Protein AF-A0A1D2SE09-F1 (afdb_monomer_lite)

Sequence (132 aa):
LPDRETAEEVAHTLVGERLAACVNILGTCTSVYRWQGEVEEAEEVTVLVKTTRLRHAACRQRLDALHPYEVPEIVTIAPEAVWPAYAQWAAGETRDASAGIRDASTRVRDAQAGMRDAEAGAREGSGEGAEG

Structure (mmCIF, N/CA/C/O backbone):
data_AF-A0A1D2SE09-F1
#
_entry.id   AF-A0A1D2SE09-F1
#
loop_
_atom_site.group_PDB
_atom_site.id
_atom_site.t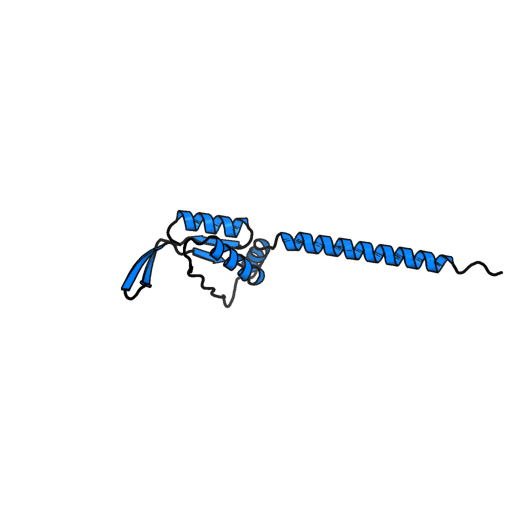ype_symbol
_atom_site.label_atom_id
_atom_site.label_alt_id
_atom_site.label_comp_id
_atom_site.label_asym_id
_atom_site.label_entity_id
_atom_site.label_seq_id
_atom_site.pdbx_PDB_ins_code
_atom_site.Cartn_x
_atom_site.Cartn_y
_atom_site.Cartn_z
_atom_site.occupancy
_atom_site.B_iso_or_equiv
_atom_site.auth_seq_id
_atom_site.auth_comp_id
_atom_site.auth_asym_id
_atom_site.auth_atom_id
_atom_site.pdbx_PDB_model_num
ATOM 1 N N . LEU A 1 1 ? -6.409 1.670 8.329 1.00 97.25 1 LEU A N 1
ATOM 2 C CA . LEU A 1 1 ? -5.270 1.371 9.241 1.00 97.25 1 LEU A CA 1
ATOM 3 C C . LEU A 1 1 ? -5.563 2.045 10.566 1.00 97.25 1 LEU A C 1
ATOM 5 O O . LEU A 1 1 ? -6.052 3.169 10.520 1.00 97.25 1 LEU A O 1
ATOM 9 N N . PRO A 1 2 ? -5.279 1.402 11.711 1.00 97.19 2 PRO A N 1
ATOM 10 C CA . PRO A 1 2 ? -5.787 1.862 13.006 1.00 97.19 2 PRO A CA 1
ATOM 11 C C . PRO A 1 2 ? -5.197 3.198 13.462 1.00 97.19 2 PRO A C 1
ATOM 13 O O . PRO A 1 2 ? -5.845 3.934 14.192 1.00 97.19 2 PRO A O 1
ATOM 16 N N . ASP A 1 3 ? -3.980 3.527 13.032 1.00 97.69 3 ASP A N 1
ATOM 17 C CA . ASP A 1 3 ? -3.288 4.738 13.452 1.00 97.69 3 ASP A CA 1
ATOM 18 C C . ASP A 1 3 ? -2.209 5.154 12.440 1.00 97.69 3 ASP A C 1
ATOM 20 O O . ASP A 1 3 ? -1.937 4.487 11.432 1.00 97.69 3 ASP A O 1
ATOM 24 N N . ARG A 1 4 ? -1.619 6.325 12.699 1.00 97.69 4 ARG A N 1
ATOM 25 C CA . ARG A 1 4 ? -0.582 6.926 11.857 1.00 97.69 4 ARG A CA 1
ATOM 26 C C . ARG A 1 4 ? 0.727 6.144 11.886 1.00 97.69 4 ARG A C 1
ATOM 28 O O . ARG A 1 4 ? 1.358 6.039 10.840 1.00 97.69 4 ARG A O 1
ATOM 35 N N . GLU A 1 5 ? 1.111 5.603 13.036 1.00 98.06 5 GLU A N 1
ATOM 36 C CA . GLU A 1 5 ? 2.354 4.842 13.194 1.00 98.06 5 GLU A CA 1
ATOM 37 C C . GLU A 1 5 ? 2.326 3.592 12.308 1.00 98.06 5 GLU A C 1
ATOM 39 O O . GLU A 1 5 ? 3.178 3.425 11.435 1.00 98.06 5 GLU A O 1
ATOM 44 N N . THR A 1 6 ? 1.253 2.805 12.400 1.00 98.00 6 THR A N 1
ATOM 45 C CA . THR A 1 6 ? 1.029 1.632 11.548 1.00 98.00 6 THR A CA 1
ATOM 46 C C . THR A 1 6 ? 1.001 2.016 10.061 1.00 98.00 6 THR A C 1
ATOM 48 O O . THR A 1 6 ? 1.549 1.310 9.211 1.00 98.00 6 THR A O 1
ATOM 51 N N . ALA A 1 7 ? 0.384 3.151 9.706 1.00 98.38 7 ALA A N 1
ATOM 52 C CA . ALA A 1 7 ? 0.374 3.653 8.329 1.00 98.38 7 ALA A CA 1
ATOM 53 C C . ALA A 1 7 ? 1.765 4.004 7.793 1.00 98.38 7 ALA A C 1
ATOM 55 O O . ALA A 1 7 ? 2.062 3.720 6.628 1.00 98.38 7 ALA A O 1
ATOM 56 N N . GLU A 1 8 ? 2.615 4.591 8.629 1.00 98.56 8 GLU A N 1
ATOM 57 C CA . GLU A 1 8 ? 3.999 4.917 8.295 1.00 98.56 8 GLU A CA 1
ATOM 58 C C . GLU A 1 8 ? 4.836 3.646 8.125 1.00 98.56 8 GLU A C 1
ATOM 60 O O . GLU A 1 8 ? 5.504 3.493 7.099 1.00 98.56 8 GLU A O 1
ATOM 65 N N . GLU A 1 9 ? 4.730 2.686 9.043 1.00 98.50 9 GLU A N 1
ATOM 66 C CA . GLU A 1 9 ? 5.428 1.398 8.953 1.00 98.50 9 GLU A CA 1
ATOM 67 C C . GLU A 1 9 ? 5.068 0.623 7.680 1.00 98.50 9 GLU A C 1
ATOM 69 O O . GLU A 1 9 ? 5.951 0.163 6.943 1.00 98.50 9 GLU A O 1
ATOM 74 N N . VAL A 1 10 ? 3.771 0.522 7.371 1.00 98.56 10 VAL A N 1
ATOM 75 C CA . VAL A 1 10 ? 3.279 -0.112 6.142 1.00 98.56 10 VAL A CA 1
ATOM 76 C C . VAL A 1 10 ? 3.818 0.617 4.912 1.00 98.56 10 VAL A C 1
ATOM 78 O O . VAL A 1 10 ? 4.329 -0.022 3.988 1.00 98.56 10 VAL A O 1
ATOM 81 N N . ALA A 1 11 ? 3.749 1.951 4.886 1.00 98.69 11 ALA A N 1
ATOM 82 C CA . ALA A 1 11 ? 4.233 2.746 3.762 1.00 98.69 11 ALA A CA 1
ATOM 83 C C . ALA A 1 11 ? 5.736 2.542 3.518 1.00 98.69 11 ALA A C 1
ATOM 85 O O . ALA A 1 11 ? 6.148 2.272 2.384 1.00 98.69 11 ALA A O 1
ATOM 86 N N . HIS A 1 12 ? 6.543 2.623 4.577 1.00 98.75 12 HIS A N 1
ATOM 87 C CA . HIS A 1 12 ? 7.986 2.419 4.511 1.00 98.75 12 HIS A CA 1
ATOM 88 C C . HIS A 1 12 ? 8.340 1.001 4.068 1.00 98.75 12 HIS A C 1
ATOM 90 O O . HIS A 1 12 ? 9.211 0.835 3.213 1.00 98.75 12 HIS A O 1
ATOM 96 N N . THR A 1 13 ? 7.630 -0.007 4.574 1.00 98.62 13 THR A N 1
ATOM 97 C CA . THR A 1 13 ? 7.867 -1.407 4.212 1.00 98.62 13 THR A CA 1
ATOM 98 C C . THR A 1 13 ? 7.543 -1.667 2.744 1.00 98.62 13 THR A C 1
ATOM 100 O O . THR A 1 13 ? 8.379 -2.191 2.010 1.00 98.62 13 THR A O 1
ATOM 103 N N . LEU A 1 14 ? 6.367 -1.248 2.265 1.00 98.62 14 LEU A N 1
ATOM 104 C CA . LEU A 1 14 ? 5.958 -1.493 0.878 1.00 98.62 14 LEU A CA 1
ATOM 105 C C . LEU A 1 14 ? 6.876 -0.799 -0.138 1.00 98.62 14 LEU A C 1
ATOM 107 O O . LEU A 1 14 ? 7.164 -1.366 -1.197 1.00 98.62 14 LEU A O 1
ATOM 111 N N . VAL A 1 15 ? 7.344 0.414 0.164 1.00 98.62 15 VAL A N 1
ATOM 112 C CA . VAL A 1 15 ? 8.300 1.126 -0.697 1.00 98.62 15 VAL A CA 1
ATOM 113 C C . VAL A 1 15 ? 9.696 0.506 -0.589 1.00 98.62 15 VAL A C 1
ATOM 115 O O . VAL A 1 15 ? 10.318 0.221 -1.613 1.00 98.62 15 VAL A O 1
ATOM 118 N N . GLY A 1 16 ? 10.175 0.231 0.628 1.00 98.00 16 GLY A N 1
ATOM 119 C CA . GLY A 1 16 ? 11.493 -0.361 0.879 1.00 98.00 16 GLY A CA 1
ATOM 120 C C . GLY A 1 16 ? 11.667 -1.741 0.239 1.00 98.00 16 GLY A C 1
ATOM 121 O O . GLY A 1 16 ? 12.704 -2.026 -0.361 1.00 98.00 16 GLY A O 1
ATOM 122 N N . GLU A 1 17 ? 10.621 -2.567 0.265 1.00 97.62 17 GLU A N 1
ATOM 123 C CA . GLU A 1 17 ? 10.581 -3.891 -0.371 1.00 97.62 17 GLU A CA 1
ATOM 124 C C . GLU A 1 17 ? 10.276 -3.834 -1.883 1.00 97.62 17 GLU A C 1
ATOM 126 O O . GLU A 1 17 ? 10.119 -4.873 -2.535 1.00 97.62 17 GLU A O 1
ATOM 131 N N . ARG A 1 18 ? 10.196 -2.634 -2.480 1.00 98.00 18 ARG A N 1
ATOM 132 C CA . ARG A 1 18 ? 9.915 -2.426 -3.915 1.00 98.00 18 ARG A CA 1
ATOM 133 C C . ARG A 1 18 ? 8.600 -3.073 -4.370 1.00 98.00 18 ARG A C 1
ATOM 135 O O . ARG A 1 18 ? 8.471 -3.595 -5.485 1.00 98.00 18 ARG A O 1
ATOM 142 N N . LEU A 1 19 ? 7.608 -3.059 -3.486 1.00 98.38 19 LEU A N 1
ATOM 143 C CA . LEU A 1 19 ? 6.244 -3.519 -3.743 1.00 98.38 19 LEU A CA 1
ATOM 144 C C . LEU A 1 19 ? 5.340 -2.375 -4.195 1.00 98.38 19 LEU A C 1
ATOM 146 O O . LEU A 1 19 ? 4.433 -2.604 -4.990 1.00 98.38 19 LEU A O 1
ATOM 150 N N . ALA A 1 20 ? 5.616 -1.156 -3.743 1.00 98.69 20 ALA A N 1
ATOM 151 C CA . ALA A 1 20 ? 4.958 0.070 -4.168 1.00 98.69 20 ALA A CA 1
ATOM 152 C C . ALA A 1 20 ? 6.001 1.107 -4.598 1.00 98.69 20 ALA A C 1
ATOM 154 O O . ALA A 1 20 ? 7.085 1.178 -4.029 1.00 98.69 20 ALA A O 1
ATOM 155 N N . ALA A 1 21 ? 5.669 1.920 -5.598 1.00 98.50 21 ALA A N 1
ATOM 156 C CA . ALA A 1 21 ? 6.522 3.029 -6.018 1.00 98.50 21 ALA A CA 1
ATOM 157 C C . ALA A 1 21 ? 6.373 4.219 -5.061 1.00 98.50 21 ALA A C 1
ATOM 159 O O . ALA A 1 21 ? 7.327 4.931 -4.770 1.00 98.50 21 ALA A O 1
ATOM 160 N N . CYS A 1 22 ? 5.152 4.447 -4.573 1.00 98.69 22 CYS A N 1
ATOM 161 C CA . CYS A 1 22 ? 4.826 5.531 -3.657 1.00 98.69 22 CYS A CA 1
ATOM 162 C C . CYS A 1 22 ? 3.593 5.168 -2.831 1.00 98.69 22 CYS A C 1
ATOM 164 O O . CYS A 1 22 ? 2.644 4.574 -3.346 1.00 98.69 22 CYS A O 1
ATOM 166 N N . VAL A 1 23 ? 3.566 5.621 -1.582 1.00 98.81 23 VAL A N 1
ATOM 167 C CA . VAL A 1 23 ? 2.385 5.601 -0.718 1.00 98.81 23 VAL A CA 1
ATOM 168 C C . VAL A 1 23 ? 2.084 7.036 -0.291 1.00 98.81 23 VAL A C 1
ATOM 170 O O . VAL A 1 23 ? 2.998 7.800 0.007 1.00 98.81 23 VAL A O 1
ATOM 173 N N . ASN A 1 24 ? 0.815 7.446 -0.331 1.00 98.75 24 ASN A N 1
ATOM 174 C CA . ASN A 1 24 ? 0.385 8.676 0.336 1.00 98.75 24 ASN A CA 1
ATOM 175 C C . ASN A 1 24 ? -0.375 8.283 1.590 1.00 98.75 24 ASN A C 1
ATOM 177 O O . ASN A 1 24 ? -1.331 7.520 1.497 1.00 98.75 24 ASN A O 1
ATOM 181 N N . ILE A 1 25 ? 0.057 8.810 2.727 1.00 98.38 25 ILE A N 1
ATOM 182 C CA . ILE A 1 25 ? -0.655 8.694 3.994 1.00 98.38 25 ILE A CA 1
ATOM 183 C C . ILE A 1 25 ? -1.559 9.914 4.075 1.00 98.38 25 ILE A C 1
ATOM 185 O O . ILE A 1 25 ? -1.070 11.045 4.051 1.00 98.38 25 ILE A O 1
ATOM 189 N N . LEU A 1 26 ? -2.867 9.689 4.072 1.00 97.12 26 LEU A N 1
ATOM 190 C CA . LEU A 1 26 ? -3.843 10.769 4.085 1.00 97.12 26 LEU A CA 1
ATOM 191 C C . LEU A 1 26 ? -4.079 11.264 5.522 1.00 97.12 26 LEU A C 1
ATOM 193 O O . LEU A 1 26 ? -3.363 10.904 6.465 1.00 97.12 26 LEU A O 1
ATOM 197 N N . GLY A 1 27 ? -5.051 12.161 5.669 1.00 90.06 27 GLY A N 1
ATOM 198 C CA . GLY A 1 27 ? -5.544 12.567 6.978 1.00 90.06 27 GLY A CA 1
ATOM 199 C C . GLY A 1 27 ? -6.281 11.429 7.680 1.00 90.06 27 GLY A C 1
ATOM 200 O O . GLY A 1 27 ? -6.660 10.432 7.062 1.00 90.06 27 GLY A O 1
ATOM 201 N N . THR A 1 28 ? -6.485 11.615 8.977 1.00 95.81 28 THR A N 1
ATOM 202 C CA . THR A 1 28 ? -7.353 10.763 9.783 1.00 95.81 28 THR A CA 1
ATOM 203 C C . THR A 1 28 ? -8.789 10.816 9.253 1.00 95.81 28 THR A C 1
ATOM 205 O O . THR A 1 28 ? -9.256 11.875 8.821 1.00 95.81 28 THR A O 1
ATOM 208 N N . CYS A 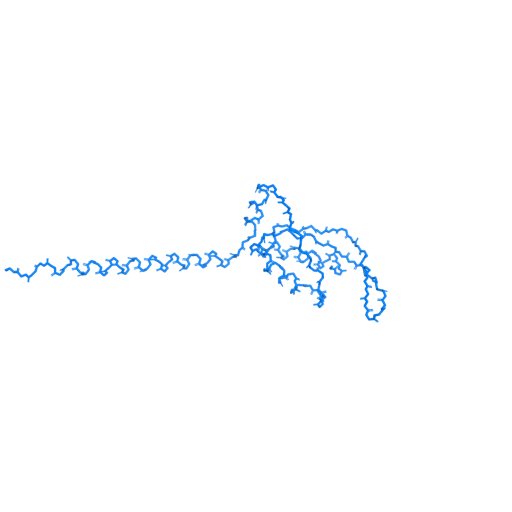1 29 ? -9.485 9.686 9.279 1.00 96.50 29 CYS A N 1
ATOM 209 C CA . CYS A 1 29 ? -10.882 9.551 8.889 1.00 96.50 29 CYS A CA 1
ATOM 210 C C . CYS A 1 29 ? -11.680 8.789 9.950 1.00 96.50 29 CYS A C 1
ATOM 212 O O . CYS A 1 29 ? -11.119 8.043 10.747 1.00 96.50 29 CYS A O 1
ATOM 214 N N . THR A 1 30 ? -12.999 8.959 9.921 1.00 98.19 30 THR A N 1
ATOM 215 C CA . THR A 1 30 ? -13.935 8.123 10.674 1.00 98.19 30 THR A CA 1
ATOM 216 C C . THR A 1 30 ? -14.522 7.086 9.727 1.00 98.19 30 THR A C 1
ATOM 218 O O . THR A 1 30 ? -15.228 7.437 8.779 1.00 98.19 30 THR A O 1
ATOM 221 N N . SER A 1 31 ? -14.226 5.818 9.979 1.00 97.62 31 SER A N 1
ATOM 222 C CA . SER A 1 31 ? -14.837 4.679 9.302 1.00 97.62 31 SER A CA 1
ATOM 223 C C . SER A 1 31 ? -16.123 4.304 10.026 1.00 97.62 31 SER A C 1
ATOM 225 O O . SER A 1 31 ? -16.093 4.036 11.222 1.00 97.62 31 SER A O 1
ATOM 227 N N . VAL A 1 32 ? -17.246 4.270 9.306 1.00 98.12 32 VAL A N 1
ATOM 228 C CA . VAL A 1 32 ? -18.559 3.874 9.838 1.00 98.12 32 VAL A CA 1
ATOM 229 C C . VAL A 1 32 ? -18.998 2.588 9.147 1.00 98.12 32 VAL A C 1
ATOM 231 O O . VAL A 1 32 ? -19.109 2.551 7.920 1.00 98.12 32 VAL A O 1
ATOM 234 N N . TYR A 1 33 ? -19.245 1.527 9.909 1.00 96.25 33 TYR A N 1
ATOM 235 C CA . TYR A 1 33 ? -19.557 0.198 9.369 1.00 96.25 33 TYR A CA 1
ATOM 236 C C . TYR A 1 33 ? -20.507 -0.571 10.290 1.00 96.25 33 TYR A C 1
ATOM 238 O O . TYR A 1 33 ? -20.845 -0.111 11.373 1.00 96.25 33 TYR A O 1
ATOM 246 N N . ARG A 1 34 ? -20.996 -1.737 9.849 1.00 97.31 34 ARG A N 1
ATOM 247 C CA . ARG A 1 34 ? -21.834 -2.611 10.683 1.00 97.31 34 ARG A CA 1
ATOM 248 C C . ARG A 1 34 ? -21.030 -3.803 11.177 1.00 97.31 34 ARG A C 1
ATOM 250 O O . ARG A 1 34 ? -20.480 -4.538 10.360 1.00 97.31 34 ARG A O 1
ATOM 257 N N . TRP A 1 35 ? -21.051 -4.048 12.481 1.00 94.94 35 TRP A N 1
ATOM 258 C CA . TRP A 1 35 ? -20.424 -5.208 13.102 1.00 94.94 35 TRP A CA 1
ATOM 259 C C . TRP A 1 35 ? -21.343 -5.795 14.169 1.00 94.94 35 TRP A C 1
ATOM 261 O O . TRP A 1 35 ? -21.960 -5.071 14.937 1.00 94.94 35 TRP A O 1
ATOM 271 N N . GLN A 1 36 ? -21.510 -7.120 14.163 1.00 94.81 36 GLN A N 1
ATOM 272 C CA . GLN A 1 36 ? -22.387 -7.845 15.101 1.00 94.81 36 GLN A CA 1
ATOM 273 C C . GLN A 1 36 ? -23.810 -7.264 15.255 1.00 94.81 36 GLN A C 1
ATOM 275 O O . GLN A 1 36 ? -24.438 -7.390 16.299 1.00 94.81 36 GLN A O 1
ATOM 280 N N . GLY A 1 37 ? -24.345 -6.676 14.182 1.00 97.50 37 GLY A N 1
ATOM 281 C CA . GLY A 1 37 ? -25.691 -6.100 14.154 1.00 97.50 37 GLY A CA 1
ATOM 282 C C . GLY A 1 37 ? -25.745 -4.605 14.458 1.00 97.50 37 GLY A C 1
ATOM 283 O O . GLY A 1 37 ? -26.702 -3.964 14.027 1.00 97.50 37 GLY A O 1
ATOM 284 N N . GLU A 1 38 ? -24.702 -4.027 15.043 1.00 97.88 38 GLU A N 1
ATOM 285 C CA . GLU A 1 38 ? -24.645 -2.617 15.433 1.00 97.88 38 GLU A CA 1
ATOM 286 C C . GLU A 1 38 ? -23.839 -1.776 14.441 1.00 97.88 38 GLU A C 1
ATOM 288 O O . GLU A 1 38 ? -23.033 -2.300 13.668 1.00 97.88 38 GLU A O 1
ATOM 293 N N . VAL A 1 39 ? -24.117 -0.470 14.406 1.00 98.19 39 VAL A N 1
ATOM 294 C CA . VAL A 1 39 ? -23.304 0.491 13.650 1.00 98.19 39 VAL A CA 1
ATOM 295 C C . VAL A 1 39 ? -22.148 0.924 14.539 1.00 98.19 39 VAL A C 1
ATOM 297 O O . VAL A 1 39 ? -22.372 1.475 15.611 1.00 98.19 39 VAL A O 1
ATOM 300 N N . GLU A 1 40 ? -20.936 0.673 14.066 1.00 97.81 40 GLU A N 1
ATOM 301 C CA . GLU A 1 40 ? -19.683 1.004 14.728 1.00 97.81 40 GLU A CA 1
ATOM 302 C C . GLU A 1 40 ? -19.002 2.172 14.018 1.00 97.81 40 GLU A C 1
ATOM 304 O O . GLU A 1 40 ? -19.150 2.362 12.805 1.00 97.81 40 GLU A O 1
ATOM 309 N N . GLU A 1 41 ? -18.204 2.914 14.780 1.00 98.12 41 GLU A N 1
ATOM 310 C CA . GLU A 1 41 ? -17.323 3.959 14.272 1.00 98.12 41 GLU A CA 1
ATOM 311 C C . GLU A 1 41 ? -15.891 3.701 14.749 1.00 98.12 41 GLU A C 1
ATOM 313 O O . GLU A 1 41 ? -15.663 3.354 15.908 1.00 98.12 41 GLU A O 1
ATOM 318 N N . ALA A 1 42 ? -14.915 3.884 13.863 1.00 97.06 42 ALA A N 1
ATOM 319 C CA . ALA A 1 42 ? -13.499 3.801 14.197 1.00 97.06 42 ALA A CA 1
ATOM 320 C C . ALA A 1 42 ? -12.738 4.983 13.598 1.00 97.06 42 ALA A C 1
ATOM 322 O O . ALA A 1 42 ? -12.981 5.380 12.458 1.00 97.06 42 ALA A O 1
ATOM 323 N N . GLU A 1 43 ? -11.802 5.538 14.364 1.00 98.00 43 GLU A N 1
ATOM 324 C CA . GLU A 1 43 ? -10.811 6.462 13.825 1.00 98.00 43 GLU A CA 1
ATOM 325 C C . GLU A 1 43 ? -9.724 5.660 13.100 1.00 98.00 43 GLU A C 1
ATOM 327 O O . GLU A 1 43 ? -9.198 4.690 13.641 1.00 98.00 43 GLU A O 1
ATOM 332 N N . GLU A 1 44 ? -9.404 6.049 11.869 1.00 98.12 44 GLU A N 1
ATOM 333 C CA . GLU A 1 44 ? -8.447 5.346 11.022 1.00 98.12 44 GLU A CA 1
ATOM 334 C C . GLU A 1 44 ? -7.601 6.306 10.182 1.00 98.12 44 GLU A C 1
ATOM 336 O O . GLU A 1 44 ? -7.899 7.489 10.017 1.00 98.12 44 GLU A O 1
ATOM 341 N N . VAL A 1 45 ? -6.541 5.770 9.582 1.00 98.31 45 VAL A N 1
ATOM 342 C CA . VAL A 1 45 ? -5.730 6.438 8.566 1.00 98.31 45 VAL A CA 1
ATOM 343 C C . VAL A 1 45 ? -5.875 5.708 7.234 1.00 98.31 45 VAL A C 1
ATOM 345 O O . VAL A 1 45 ? -5.583 4.513 7.116 1.00 98.31 45 VAL A O 1
ATOM 348 N N . THR A 1 46 ? -6.298 6.447 6.206 1.00 97.62 46 THR A N 1
ATOM 349 C CA . THR A 1 46 ? -6.362 5.946 4.827 1.00 97.62 46 THR A CA 1
ATOM 350 C C . THR A 1 46 ? -5.007 6.103 4.139 1.00 97.62 46 THR A C 1
ATOM 352 O O . THR A 1 46 ? -4.368 7.157 4.219 1.00 97.62 46 THR A O 1
ATOM 355 N N . VAL A 1 47 ? -4.581 5.077 3.398 1.00 98.38 47 VAL A N 1
ATOM 356 C CA . VAL A 1 47 ? -3.364 5.122 2.577 1.00 98.38 47 VAL A CA 1
ATOM 357 C C . VAL A 1 47 ? -3.674 4.874 1.104 1.00 98.38 47 VAL A C 1
ATOM 359 O O . VAL A 1 47 ? -4.454 3.993 0.755 1.00 98.38 47 VAL A O 1
ATOM 362 N N . LEU A 1 48 ? -3.020 5.629 0.218 1.00 98.56 48 LEU A N 1
ATOM 363 C CA . LEU A 1 48 ? -3.087 5.429 -1.229 1.00 98.56 48 LEU A CA 1
ATOM 364 C C . LEU A 1 48 ? -1.764 4.872 -1.755 1.00 98.56 48 LEU A C 1
ATOM 366 O O . LEU A 1 48 ? -0.781 5.607 -1.939 1.00 98.56 48 LEU A O 1
ATOM 370 N N . VAL A 1 49 ? -1.764 3.574 -2.040 1.00 98.69 49 VAL A N 1
ATOM 371 C CA . VAL A 1 49 ? -0.610 2.820 -2.538 1.00 98.69 49 VAL A CA 1
ATOM 372 C C . VAL A 1 49 ? -0.593 2.825 -4.068 1.00 98.69 49 VAL A C 1
ATOM 374 O O . VAL A 1 49 ? -1.551 2.403 -4.711 1.00 98.69 49 VAL A O 1
ATOM 377 N N . LYS A 1 50 ? 0.509 3.284 -4.674 1.00 98.62 50 LYS A N 1
ATOM 378 C CA . LYS A 1 50 ? 0.725 3.245 -6.127 1.00 98.62 50 LYS A CA 1
ATOM 379 C C . LYS A 1 50 ? 1.712 2.135 -6.453 1.00 98.62 50 LYS A C 1
ATOM 381 O O . LYS A 1 50 ? 2.887 2.209 -6.092 1.00 98.62 50 LYS A O 1
ATOM 386 N N . THR A 1 51 ? 1.234 1.116 -7.155 1.00 98.31 51 THR A N 1
ATOM 387 C CA . THR A 1 51 ? 2.036 -0.019 -7.618 1.00 98.31 51 THR A CA 1
ATOM 388 C C . THR A 1 51 ? 1.706 -0.364 -9.069 1.00 98.31 51 THR A C 1
ATOM 390 O O . THR A 1 51 ? 0.764 0.169 -9.656 1.00 98.31 51 THR A O 1
ATOM 393 N N . THR A 1 52 ? 2.501 -1.241 -9.669 1.00 97.38 52 THR A N 1
ATOM 394 C CA . THR A 1 52 ? 2.276 -1.750 -11.021 1.00 97.38 52 THR A CA 1
ATOM 395 C C . THR A 1 52 ? 1.410 -3.005 -11.001 1.00 97.38 52 THR A C 1
ATOM 397 O O . THR A 1 52 ? 1.370 -3.740 -10.015 1.00 97.38 52 THR A O 1
ATOM 400 N N . ARG A 1 53 ? 0.755 -3.317 -12.130 1.00 95.62 53 ARG A N 1
ATOM 401 C CA . ARG A 1 53 ? -0.029 -4.560 -12.274 1.00 95.62 53 ARG A CA 1
ATOM 402 C C . ARG A 1 53 ? 0.795 -5.815 -11.968 1.00 95.62 53 ARG A C 1
ATOM 404 O O . ARG A 1 53 ? 0.282 -6.737 -11.351 1.00 95.62 53 ARG A O 1
ATOM 411 N N . LEU A 1 54 ? 2.074 -5.826 -12.350 1.00 95.62 54 LEU A N 1
ATOM 412 C CA . LEU A 1 54 ? 2.985 -6.947 -12.098 1.00 95.62 54 LEU A CA 1
ATOM 413 C C . LEU A 1 54 ? 3.293 -7.150 -10.607 1.00 95.62 54 LEU A C 1
ATOM 415 O O . LEU A 1 54 ? 3.563 -8.272 -10.187 1.00 95.62 54 LEU A O 1
ATOM 419 N N . ARG A 1 55 ? 3.266 -6.083 -9.800 1.00 96.94 55 ARG A N 1
ATOM 420 C CA . ARG A 1 55 ? 3.569 -6.137 -8.361 1.00 96.94 55 ARG A CA 1
ATOM 421 C C . ARG A 1 55 ? 2.332 -6.108 -7.474 1.00 96.94 55 ARG A C 1
ATOM 423 O O . ARG A 1 55 ? 2.458 -6.388 -6.287 1.00 96.94 55 ARG A O 1
ATOM 430 N N . HIS A 1 56 ? 1.152 -5.867 -8.044 1.00 97.25 56 HIS A N 1
ATOM 431 C CA . HIS A 1 56 ? -0.123 -5.795 -7.330 1.00 97.25 56 HIS A CA 1
ATOM 432 C C . HIS A 1 56 ? -0.363 -6.980 -6.390 1.00 97.25 56 HIS A C 1
ATOM 434 O O . HIS A 1 56 ? -0.585 -6.762 -5.204 1.00 97.25 56 HIS A O 1
ATOM 440 N N . ALA A 1 57 ? -0.247 -8.219 -6.877 1.00 97.31 57 ALA A N 1
ATOM 441 C CA . ALA A 1 57 ? -0.520 -9.402 -6.060 1.00 97.31 57 ALA A CA 1
ATOM 442 C C . ALA A 1 57 ? 0.415 -9.505 -4.843 1.00 97.31 57 ALA A C 1
ATOM 444 O O . ALA A 1 57 ? -0.050 -9.724 -3.726 1.00 97.31 57 ALA A O 1
ATOM 445 N N . ALA A 1 58 ? 1.716 -9.284 -5.051 1.00 97.94 58 ALA A N 1
ATOM 446 C CA . ALA A 1 58 ? 2.708 -9.300 -3.979 1.00 97.94 58 ALA A CA 1
ATOM 447 C C . ALA A 1 58 ? 2.505 -8.133 -2.999 1.00 97.94 58 ALA A C 1
ATOM 449 O O . ALA A 1 58 ? 2.605 -8.314 -1.790 1.00 97.94 58 ALA A O 1
ATOM 450 N N . CYS A 1 59 ? 2.186 -6.942 -3.512 1.00 98.19 59 CYS A N 1
ATOM 451 C CA . CYS A 1 59 ? 1.908 -5.763 -2.699 1.00 98.19 59 CYS A CA 1
ATOM 452 C C . CYS A 1 59 ? 0.673 -5.972 -1.816 1.00 98.19 59 CYS A C 1
ATOM 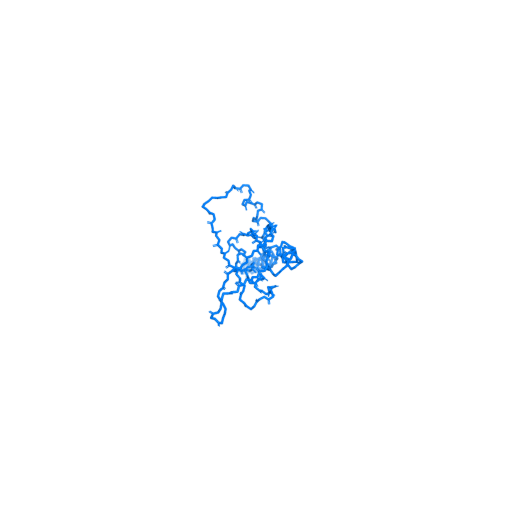454 O O . CYS A 1 59 ? 0.748 -5.733 -0.616 1.00 98.19 59 CYS A O 1
ATOM 456 N N . ARG A 1 60 ? -0.423 -6.499 -2.381 1.00 97.88 60 ARG A N 1
ATOM 457 C CA . ARG A 1 60 ? -1.641 -6.851 -1.640 1.00 97.88 60 ARG A CA 1
ATOM 458 C C . ARG A 1 60 ? -1.351 -7.877 -0.550 1.00 97.88 60 ARG A C 1
ATOM 460 O O . ARG A 1 60 ? -1.764 -7.674 0.580 1.00 97.88 60 ARG A O 1
ATOM 467 N N . GLN A 1 61 ? -0.642 -8.957 -0.882 1.00 98.12 61 GLN A N 1
ATOM 468 C CA . GLN A 1 61 ? -0.303 -10.003 0.087 1.00 98.12 61 GLN A CA 1
ATOM 469 C C . GLN A 1 61 ? 0.551 -9.457 1.235 1.00 98.12 61 GLN A C 1
ATOM 471 O O . GLN A 1 61 ? 0.358 -9.835 2.385 1.00 98.12 61 GLN A O 1
ATOM 476 N N . ARG A 1 62 ? 1.499 -8.565 0.933 1.00 98.12 62 ARG A N 1
ATOM 477 C CA . ARG A 1 62 ? 2.326 -7.956 1.971 1.00 98.12 62 ARG A CA 1
ATOM 478 C C . ARG A 1 62 ? 1.535 -6.990 2.842 1.00 98.12 62 ARG A C 1
ATOM 480 O O . ARG A 1 62 ? 1.732 -7.000 4.048 1.00 98.12 62 ARG A O 1
ATOM 487 N N . LEU A 1 63 ? 0.668 -6.180 2.235 1.00 97.81 63 LEU A N 1
ATOM 488 C CA . LEU A 1 63 ? -0.217 -5.272 2.957 1.00 97.81 63 LEU A CA 1
ATOM 489 C C . LEU A 1 63 ? -1.119 -6.049 3.921 1.00 97.81 63 LEU A C 1
ATOM 491 O O . LEU A 1 63 ? -1.176 -5.692 5.086 1.00 97.81 63 LEU A O 1
ATOM 495 N N . ASP A 1 64 ? -1.732 -7.136 3.453 1.00 97.88 64 ASP A N 1
ATOM 496 C CA . ASP A 1 64 ? -2.540 -8.056 4.261 1.00 97.88 64 ASP A CA 1
ATOM 497 C C . ASP A 1 64 ? -1.744 -8.626 5.448 1.00 97.88 64 ASP A C 1
ATOM 499 O O . ASP A 1 64 ? -2.158 -8.508 6.592 1.00 97.88 64 ASP A O 1
ATOM 503 N N . ALA A 1 65 ? -0.528 -9.124 5.199 1.00 97.94 65 ALA A N 1
ATOM 504 C CA . ALA A 1 65 ? 0.339 -9.678 6.243 1.00 97.94 65 ALA A CA 1
ATOM 505 C C . ALA A 1 65 ? 0.864 -8.649 7.264 1.00 97.94 65 ALA A C 1
ATOM 507 O O . ALA A 1 65 ? 1.331 -9.039 8.331 1.00 97.94 65 ALA A O 1
ATOM 508 N N . LEU A 1 66 ? 0.873 -7.359 6.920 1.00 97.38 66 LEU A N 1
ATOM 509 C CA . LEU A 1 66 ? 1.255 -6.271 7.825 1.00 97.38 66 LEU A CA 1
ATOM 510 C C . LEU A 1 66 ? 0.052 -5.684 8.567 1.00 97.38 66 LEU A C 1
ATOM 512 O O . LEU A 1 66 ? 0.240 -4.933 9.521 1.00 97.38 66 LEU A O 1
ATOM 516 N N . HIS A 1 67 ? -1.170 -5.957 8.108 1.00 97.62 67 HIS A N 1
ATOM 517 C CA . HIS A 1 67 ? -2.349 -5.289 8.625 1.00 97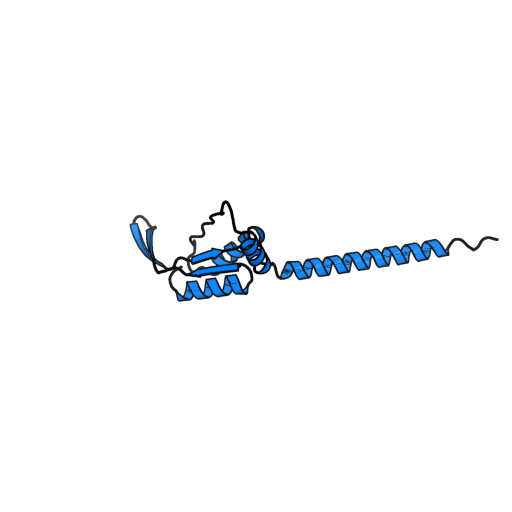.62 67 HIS A CA 1
ATOM 518 C C . HIS A 1 67 ? -2.787 -5.907 9.964 1.00 97.62 67 HIS A C 1
ATOM 520 O O . HIS A 1 67 ? -2.872 -7.128 10.073 1.00 97.62 67 HIS A O 1
ATOM 526 N N . PRO A 1 68 ? -3.110 -5.095 10.987 1.00 96.50 68 PRO A N 1
ATOM 527 C CA . PRO A 1 68 ? -3.498 -5.613 12.302 1.00 96.50 68 PRO A CA 1
ATOM 528 C C . PRO A 1 68 ? -4.912 -6.207 12.337 1.00 96.50 68 PRO A C 1
ATOM 530 O O . PRO A 1 68 ? -5.240 -6.986 13.228 1.00 96.50 68 PRO A O 1
ATOM 533 N N . TYR A 1 69 ? -5.769 -5.822 11.392 1.00 95.50 69 TYR A N 1
ATOM 534 C CA . TYR A 1 69 ? -7.119 -6.378 11.266 1.00 95.50 69 TYR A CA 1
ATOM 535 C C . TYR A 1 69 ? -7.112 -7.708 10.519 1.00 95.50 69 TYR A C 1
ATOM 537 O O . TYR A 1 69 ? -6.411 -7.850 9.524 1.00 95.50 69 TYR A O 1
ATOM 545 N N . GLU A 1 70 ? -7.972 -8.630 10.954 1.00 93.25 70 GLU A N 1
ATOM 546 C CA . GLU A 1 70 ? -8.159 -9.941 10.321 1.00 93.25 70 GLU A CA 1
ATOM 547 C C . GLU A 1 70 ? -8.628 -9.830 8.863 1.00 93.25 70 GLU A C 1
ATOM 549 O O . GLU A 1 70 ? -8.201 -10.602 8.009 1.00 93.25 70 GLU A O 1
ATOM 554 N N . VAL A 1 71 ? -9.496 -8.855 8.575 1.00 94.38 71 VAL A N 1
ATOM 555 C CA . VAL A 1 71 ? -9.993 -8.576 7.224 1.00 94.38 71 VAL A CA 1
ATOM 556 C C . VAL A 1 71 ? -9.778 -7.091 6.920 1.00 94.38 71 VAL A C 1
ATOM 558 O O . VAL A 1 71 ? -10.628 -6.269 7.266 1.00 94.38 71 VAL A O 1
ATOM 561 N N . PRO A 1 72 ? -8.639 -6.710 6.318 1.00 96.31 72 PRO A N 1
ATOM 562 C CA . PRO A 1 72 ? -8.372 -5.321 5.968 1.00 96.31 72 PRO A CA 1
ATOM 563 C C . PRO A 1 72 ? -9.192 -4.852 4.765 1.00 96.31 72 PRO A C 1
ATOM 565 O O . PRO A 1 72 ? -9.439 -5.607 3.821 1.00 96.31 72 PRO A O 1
ATOM 568 N N . GLU A 1 73 ? -9.529 -3.563 4.732 1.00 96.69 73 GLU A N 1
ATOM 569 C CA . GLU A 1 73 ? -10.014 -2.936 3.504 1.00 96.69 73 GLU A CA 1
ATOM 570 C C . GLU A 1 73 ? -8.852 -2.779 2.510 1.00 96.69 73 GLU A C 1
ATOM 572 O O . GLU A 1 73 ? -7.937 -1.979 2.708 1.00 96.69 73 GLU A O 1
ATOM 577 N N . ILE A 1 74 ? -8.890 -3.536 1.409 1.00 97.50 74 ILE A N 1
ATOM 578 C CA . ILE A 1 74 ? -7.943 -3.384 0.299 1.00 97.50 74 ILE A CA 1
ATOM 579 C C . ILE A 1 74 ? -8.708 -3.350 -1.024 1.00 97.50 74 ILE A C 1
ATOM 581 O O . ILE A 1 74 ? -9.012 -4.383 -1.624 1.00 97.50 74 ILE A O 1
ATOM 585 N N . VAL A 1 75 ? -8.974 -2.141 -1.515 1.00 97.50 75 VAL A N 1
ATOM 586 C CA . VAL A 1 75 ? -9.638 -1.911 -2.804 1.00 97.50 75 VAL A CA 1
ATOM 587 C C . VAL A 1 75 ? -8.633 -1.417 -3.840 1.00 97.50 75 VAL A C 1
ATOM 589 O O . VAL A 1 75 ? -7.774 -0.584 -3.565 1.00 97.50 75 VAL A O 1
ATOM 592 N N . THR A 1 76 ? -8.720 -1.945 -5.062 1.00 97.44 76 THR A N 1
ATOM 593 C CA . THR A 1 76 ? -7.856 -1.538 -6.178 1.00 97.44 76 THR A CA 1
ATOM 594 C C . THR A 1 76 ? -8.657 -0.788 -7.227 1.00 97.44 76 THR A C 1
ATOM 596 O O . THR A 1 76 ? -9.614 -1.324 -7.778 1.00 97.44 76 THR A O 1
ATOM 599 N N . ILE A 1 77 ? -8.215 0.426 -7.553 1.00 97.44 77 ILE A N 1
ATOM 600 C CA . ILE A 1 77 ? -8.784 1.250 -8.621 1.00 97.44 77 ILE A CA 1
ATOM 601 C C . ILE A 1 77 ? -7.738 1.368 -9.729 1.00 97.44 77 ILE A C 1
ATOM 603 O O . ILE A 1 77 ? -6.630 1.854 -9.502 1.00 97.44 77 ILE A O 1
ATOM 607 N N . ALA A 1 78 ? -8.074 0.897 -10.930 1.00 95.69 78 ALA A N 1
ATOM 608 C CA . ALA A 1 78 ? -7.199 1.011 -12.090 1.00 95.69 78 ALA A CA 1
ATOM 609 C C . ALA A 1 78 ? -7.457 2.347 -12.811 1.00 95.69 78 ALA A C 1
ATOM 611 O O . ALA A 1 78 ? -8.596 2.593 -13.208 1.00 95.69 78 ALA A O 1
ATOM 612 N N . PRO A 1 79 ? -6.436 3.200 -13.011 1.00 95.38 79 PRO A N 1
ATOM 613 C CA . PRO A 1 79 ? -6.603 4.422 -13.789 1.00 95.38 79 PRO A CA 1
ATOM 614 C C . PRO A 1 79 ? -6.782 4.096 -15.277 1.00 95.38 79 PRO A C 1
ATOM 616 O O . PRO A 1 79 ? -6.159 3.165 -15.792 1.00 95.38 79 PRO A O 1
ATOM 619 N N . GLU A 1 80 ? -7.589 4.896 -15.976 1.00 97.38 80 GLU A N 1
ATOM 620 C CA . GLU A 1 80 ? -7.733 4.822 -17.438 1.00 97.38 80 GLU A CA 1
ATOM 621 C C . GLU A 1 80 ? -6.424 5.200 -18.147 1.00 97.38 80 GLU A C 1
ATOM 623 O O . GLU A 1 80 ? -6.004 4.540 -19.096 1.00 97.38 80 GLU A O 1
ATOM 628 N N . ALA A 1 81 ? -5.741 6.230 -17.640 1.00 95.69 81 ALA A N 1
ATOM 629 C CA . ALA A 1 81 ? -4.466 6.697 -18.157 1.00 95.69 81 ALA A CA 1
ATOM 630 C C . ALA A 1 81 ? -3.521 7.120 -17.026 1.00 95.69 81 ALA A C 1
ATOM 632 O O . ALA A 1 81 ? -3.938 7.622 -15.982 1.00 95.69 81 ALA A O 1
ATOM 633 N N . VAL A 1 82 ? -2.221 6.944 -17.264 1.00 97.06 82 VAL A N 1
ATOM 634 C CA . VAL A 1 82 ? -1.133 7.426 -16.405 1.00 97.06 82 VAL A CA 1
ATOM 635 C C . VAL A 1 82 ? -0.099 8.087 -17.304 1.00 97.06 82 VAL A C 1
ATOM 637 O O . VAL A 1 82 ? 0.191 7.584 -18.390 1.00 97.06 82 VAL A O 1
ATOM 640 N N . TRP A 1 83 ? 0.471 9.207 -16.864 1.00 98.38 83 TRP A N 1
ATOM 641 C CA . TRP A 1 83 ? 1.534 9.871 -17.613 1.00 98.38 83 TRP A CA 1
ATOM 642 C C . TRP A 1 83 ? 2.719 8.906 -17.844 1.00 98.38 83 TRP A C 1
ATOM 644 O O . TRP A 1 83 ? 3.224 8.345 -16.865 1.00 98.38 83 TRP A O 1
ATOM 654 N N . PRO A 1 84 ? 3.195 8.704 -19.093 1.00 98.19 84 PRO A N 1
ATOM 655 C CA . PRO A 1 84 ? 4.174 7.657 -19.396 1.00 98.19 84 PRO A CA 1
ATOM 656 C C . PRO A 1 84 ? 5.465 7.728 -18.577 1.00 98.19 84 PRO A C 1
ATOM 658 O O . PRO A 1 84 ? 5.956 6.696 -18.126 1.00 98.19 84 PRO A O 1
ATOM 661 N N . ALA A 1 85 ? 5.983 8.932 -18.316 1.00 98.25 85 ALA A N 1
ATOM 662 C CA . ALA A 1 85 ? 7.197 9.097 -17.517 1.00 98.25 85 ALA A CA 1
ATOM 663 C C . ALA A 1 85 ? 7.000 8.636 -16.060 1.00 98.25 85 ALA A C 1
ATOM 665 O O . ALA A 1 85 ? 7.865 7.964 -15.500 1.00 98.25 85 ALA A O 1
ATOM 666 N N . TYR A 1 86 ? 5.838 8.920 -15.462 1.00 98.19 86 TYR A N 1
ATOM 667 C CA . TYR A 1 86 ? 5.511 8.446 -14.115 1.00 98.19 86 TYR A CA 1
ATOM 668 C C . TYR A 1 86 ? 5.333 6.926 -14.079 1.00 98.19 86 TYR A C 1
ATOM 670 O O . TYR A 1 86 ? 5.835 6.268 -13.172 1.00 98.19 86 TYR A O 1
ATOM 678 N N . ALA A 1 87 ? 4.660 6.354 -15.082 1.00 97.44 87 ALA A N 1
ATOM 679 C CA . ALA A 1 87 ? 4.496 4.907 -15.189 1.00 97.44 87 ALA A CA 1
ATOM 680 C C . ALA A 1 87 ? 5.850 4.188 -15.323 1.00 97.44 87 ALA A C 1
ATOM 682 O O . ALA A 1 87 ? 6.066 3.160 -14.681 1.00 97.44 87 ALA A O 1
ATOM 683 N N . GLN A 1 88 ? 6.778 4.752 -16.106 1.00 97.50 88 GLN A N 1
ATOM 684 C CA . GLN A 1 88 ? 8.131 4.222 -16.262 1.00 97.50 88 GLN A CA 1
ATOM 685 C C . GLN A 1 88 ? 8.918 4.277 -14.951 1.00 97.50 88 GLN A C 1
ATOM 687 O O . GLN A 1 88 ? 9.525 3.279 -14.562 1.00 97.50 88 GLN A O 1
ATOM 692 N N . TRP A 1 89 ? 8.874 5.408 -14.246 1.00 98.00 89 TRP A N 1
ATOM 693 C CA . TRP A 1 89 ? 9.485 5.530 -12.923 1.00 98.00 89 TRP A CA 1
ATOM 694 C C . TRP A 1 89 ? 8.900 4.509 -11.937 1.00 98.00 89 TRP A C 1
ATOM 696 O O . TRP A 1 89 ? 9.646 3.770 -11.296 1.00 98.00 89 TRP A O 1
ATOM 706 N N . ALA A 1 90 ? 7.571 4.386 -11.877 1.00 97.94 90 ALA A N 1
ATOM 707 C CA . ALA A 1 90 ? 6.907 3.444 -10.981 1.00 97.94 90 ALA A CA 1
ATOM 708 C C . ALA A 1 90 ? 7.284 1.985 -11.288 1.00 97.94 90 ALA A C 1
ATOM 710 O O . ALA A 1 90 ? 7.487 1.192 -10.368 1.00 97.94 90 ALA A O 1
ATOM 711 N N . ALA A 1 91 ? 7.423 1.626 -12.566 1.00 96.31 91 ALA A N 1
ATOM 712 C CA . ALA A 1 91 ? 7.920 0.315 -12.977 1.00 96.31 91 ALA A CA 1
ATOM 713 C C . ALA A 1 91 ? 9.389 0.089 -12.586 1.00 96.31 91 ALA A C 1
ATOM 715 O O . ALA A 1 91 ? 9.738 -1.007 -12.155 1.00 96.31 91 ALA A O 1
ATOM 716 N N . GLY A 1 92 ? 10.239 1.115 -12.680 1.00 96.44 92 GLY A N 1
ATOM 717 C CA . GLY A 1 92 ? 11.632 1.047 -12.229 1.00 96.44 92 GLY A CA 1
ATOM 718 C C . GLY A 1 92 ? 11.762 0.833 -10.719 1.00 96.44 92 GLY A C 1
ATOM 719 O O . GLY A 1 92 ? 12.589 0.032 -10.273 1.00 96.44 92 GLY A O 1
ATOM 720 N N . GLU A 1 93 ? 10.909 1.492 -9.930 1.00 97.69 93 GLU A N 1
ATOM 721 C CA . GLU A 1 93 ? 10.937 1.361 -8.473 1.00 97.69 93 GLU A CA 1
ATOM 722 C C . GLU A 1 93 ? 10.266 0.088 -7.953 1.00 97.69 93 GLU A C 1
ATOM 724 O O . GLU A 1 93 ? 10.656 -0.414 -6.897 1.00 97.69 93 GLU A O 1
ATOM 729 N N . THR A 1 94 ? 9.344 -0.500 -8.720 1.00 97.12 94 THR A N 1
ATOM 730 C CA . THR A 1 94 ? 8.625 -1.726 -8.343 1.00 97.12 94 THR A CA 1
ATOM 731 C C . THR A 1 94 ? 9.150 -2.945 -9.099 1.00 97.12 94 THR A C 1
ATOM 733 O O . THR A 1 94 ? 8.677 -3.311 -10.173 1.00 97.12 94 THR A O 1
ATOM 736 N N . ARG A 1 95 ? 10.137 -3.627 -8.512 1.00 89.94 95 ARG A N 1
ATOM 737 C CA . ARG A 1 95 ? 10.809 -4.783 -9.124 1.00 89.94 95 ARG A CA 1
ATOM 738 C C . ARG A 1 95 ? 10.895 -5.963 -8.172 1.00 89.94 95 ARG A C 1
ATOM 740 O O . ARG A 1 95 ? 11.117 -5.805 -6.976 1.00 89.94 95 ARG A O 1
ATOM 747 N N . ASP A 1 96 ? 10.759 -7.158 -8.733 1.00 83.12 96 ASP A N 1
ATOM 748 C CA . ASP A 1 96 ? 11.052 -8.389 -8.015 1.00 83.12 96 ASP A CA 1
ATOM 749 C C . ASP A 1 96 ? 12.573 -8.578 -7.937 1.00 83.12 96 ASP A C 1
ATOM 751 O O . ASP A 1 96 ? 13.227 -8.856 -8.944 1.00 83.12 96 ASP A O 1
ATOM 755 N N . ALA A 1 97 ? 13.142 -8.437 -6.738 1.00 71.38 97 ALA A N 1
ATOM 756 C CA . ALA A 1 97 ? 14.568 -8.659 -6.507 1.00 71.38 97 ALA A CA 1
ATOM 757 C C . ALA A 1 97 ? 15.013 -10.073 -6.934 1.00 71.38 97 ALA A C 1
ATOM 759 O O . ALA A 1 97 ? 16.134 -10.257 -7.408 1.00 71.38 97 ALA A O 1
ATOM 760 N N . SER A 1 98 ? 14.118 -11.062 -6.842 1.00 66.38 98 SER A N 1
ATOM 761 C CA . SER A 1 98 ? 14.409 -12.446 -7.221 1.00 66.38 98 SER A CA 1
ATOM 762 C C . SER A 1 98 ? 14.358 -12.690 -8.735 1.00 66.38 98 SER A C 1
ATOM 764 O O . SER A 1 98 ? 14.970 -13.642 -9.223 1.00 66.38 98 SER A O 1
ATOM 766 N N . ALA A 1 99 ? 13.710 -11.813 -9.511 1.00 63.06 99 ALA A N 1
ATOM 767 C CA . ALA A 1 99 ? 13.689 -11.913 -10.970 1.00 63.06 99 ALA A CA 1
ATOM 768 C C . ALA A 1 99 ? 15.075 -11.669 -11.585 1.00 63.06 99 ALA A C 1
ATOM 770 O O . ALA A 1 99 ? 15.457 -12.381 -12.511 1.00 63.06 99 ALA A O 1
ATOM 771 N N . GLY A 1 100 ? 15.856 -10.738 -11.025 1.00 60.97 100 GLY A N 1
ATOM 772 C CA . GLY A 1 100 ? 17.231 -10.488 -11.475 1.00 60.97 100 GLY A CA 1
ATOM 773 C C . GLY A 1 100 ? 18.150 -11.695 -11.266 1.00 60.97 100 GLY A C 1
ATOM 774 O O . GLY A 1 100 ? 18.976 -12.003 -12.123 1.00 60.97 100 GLY A O 1
ATOM 775 N N . ILE A 1 101 ? 17.957 -12.426 -10.164 1.00 65.69 101 ILE A N 1
ATOM 776 C CA . ILE A 1 101 ? 18.705 -13.656 -9.873 1.00 65.69 101 ILE A CA 1
ATOM 777 C C . ILE A 1 101 ? 18.293 -14.771 -10.843 1.00 65.69 101 ILE A C 1
ATOM 779 O O . ILE A 1 101 ? 19.160 -15.412 -11.428 1.00 65.69 101 ILE A O 1
ATOM 783 N N . ARG A 1 102 ? 16.987 -14.975 -11.078 1.00 69.56 102 ARG A N 1
ATOM 784 C CA . ARG A 1 102 ? 16.497 -16.002 -12.019 1.00 69.56 102 ARG A CA 1
ATOM 785 C C . ARG A 1 102 ? 16.968 -15.771 -13.454 1.00 69.56 102 ARG A C 1
ATOM 787 O O . ARG A 1 102 ? 17.335 -16.734 -14.127 1.00 69.56 102 ARG A O 1
ATOM 794 N N . ASP A 1 103 ? 16.961 -14.525 -13.917 1.00 68.00 103 ASP A N 1
ATOM 795 C CA . ASP A 1 103 ? 17.443 -14.171 -15.254 1.00 68.00 103 ASP A CA 1
ATOM 796 C C . ASP A 1 103 ? 18.952 -14.437 -15.388 1.00 68.00 103 ASP A C 1
ATOM 798 O O . ASP A 1 103 ? 19.389 -15.117 -16.317 1.00 68.00 103 ASP A O 1
ATOM 802 N N . ALA A 1 104 ? 19.749 -14.033 -14.392 1.00 67.69 104 ALA A N 1
ATOM 803 C CA . ALA A 1 104 ? 21.175 -14.354 -14.347 1.00 67.69 104 ALA A CA 1
ATOM 804 C C . ALA A 1 104 ? 21.432 -15.875 -14.335 1.00 67.69 104 ALA A C 1
ATOM 806 O O . ALA A 1 104 ? 22.249 -16.370 -15.111 1.00 67.69 104 ALA A O 1
ATOM 807 N N . SER A 1 105 ? 20.701 -16.638 -13.516 1.00 74.31 105 SER A N 1
ATOM 808 C CA . SER A 1 105 ? 20.808 -18.104 -13.467 1.00 74.31 105 SER A CA 1
ATOM 809 C C . SER A 1 105 ? 20.365 -18.792 -14.761 1.00 74.31 105 SER A C 1
ATOM 811 O O . SER A 1 105 ? 20.813 -19.898 -15.052 1.00 74.31 105 SER A O 1
ATOM 813 N N . THR A 1 106 ? 19.471 -18.183 -15.539 1.00 79.50 106 THR A N 1
ATOM 814 C CA . THR A 1 106 ? 19.042 -18.717 -16.842 1.00 79.50 106 THR A CA 1
ATOM 815 C C . THR A 1 106 ? 20.116 -18.468 -17.892 1.00 79.50 106 THR A C 1
ATOM 817 O O . THR A 1 106 ? 20.587 -19.421 -18.503 1.00 79.50 106 THR A O 1
ATOM 820 N N . ARG A 1 107 ? 20.644 -17.240 -17.966 1.00 80.88 107 ARG A N 1
ATOM 821 C CA . ARG A 1 107 ? 21.762 -16.892 -18.857 1.00 80.88 107 ARG A CA 1
ATOM 822 C C . ARG A 1 107 ? 23.008 -17.756 -18.632 1.00 80.88 107 ARG A C 1
ATOM 824 O O . ARG A 1 107 ? 23.646 -18.167 -19.596 1.00 80.88 107 ARG A O 1
ATOM 831 N N . VAL A 1 108 ? 23.342 -18.074 -17.377 1.00 82.44 108 VAL A N 1
ATOM 832 C CA . VAL A 1 108 ? 24.456 -18.989 -17.059 1.00 82.44 108 VAL A CA 1
ATOM 833 C C . VAL A 1 108 ? 24.195 -20.405 -17.585 1.00 82.44 108 VAL A C 1
ATOM 835 O O . VAL A 1 108 ? 25.100 -21.015 -18.152 1.00 82.44 108 VAL A O 1
ATOM 838 N N . ARG A 1 109 ? 22.971 -20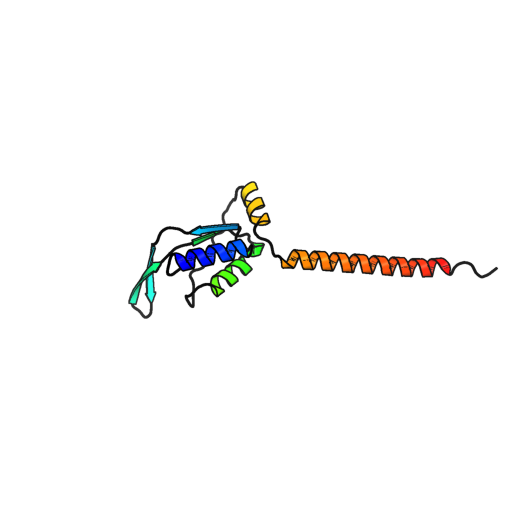.929 -17.431 1.00 85.12 109 ARG A N 1
ATOM 839 C CA . ARG A 1 109 ? 22.607 -22.269 -17.923 1.00 85.12 109 ARG A CA 1
ATOM 840 C C . ARG A 1 109 ? 22.668 -22.352 -19.447 1.00 85.12 109 ARG A C 1
ATOM 842 O O . ARG A 1 109 ? 23.227 -23.319 -19.962 1.00 85.12 109 ARG A O 1
ATOM 849 N N . ASP A 1 110 ? 22.169 -21.333 -20.139 1.00 85.38 110 ASP A N 1
ATOM 850 C CA . ASP A 1 110 ? 22.175 -21.273 -21.603 1.00 85.38 110 ASP A CA 1
ATOM 851 C C . ASP A 1 110 ? 23.608 -21.178 -22.152 1.00 85.38 110 ASP A C 1
ATOM 853 O O . ASP A 1 110 ? 23.970 -21.904 -23.077 1.00 85.38 110 ASP A O 1
ATOM 857 N N . ALA A 1 111 ? 24.470 -20.370 -21.522 1.00 80.88 111 ALA A N 1
ATOM 858 C CA . ALA A 1 111 ? 25.887 -20.283 -21.883 1.00 80.88 111 ALA A CA 1
ATOM 859 C C . ALA A 1 111 ? 26.630 -21.618 -21.678 1.00 80.88 111 ALA A C 1
ATOM 861 O O . ALA A 1 111 ? 27.440 -22.021 -22.513 1.00 80.88 111 ALA A O 1
ATOM 862 N N . GLN A 1 112 ? 26.340 -22.334 -20.587 1.00 85.69 112 GLN A N 1
ATOM 863 C CA . GLN A 1 112 ? 26.919 -23.656 -20.331 1.00 85.69 112 GLN A CA 1
ATOM 864 C C . GLN A 1 112 ? 26.420 -24.724 -21.312 1.00 85.69 112 GLN A C 1
ATOM 866 O O . GLN A 1 112 ? 27.180 -25.631 -21.646 1.00 85.69 112 GLN A O 1
ATOM 871 N N . ALA A 1 113 ? 25.163 -24.648 -21.757 1.00 81.25 113 ALA A N 1
ATOM 872 C CA . ALA A 1 113 ? 24.636 -25.537 -22.790 1.00 81.25 113 ALA A CA 1
ATOM 873 C C . ALA A 1 113 ? 25.340 -25.296 -24.131 1.00 81.25 113 ALA A C 1
ATOM 875 O O . ALA A 1 113 ? 25.910 -26.234 -24.678 1.00 81.25 113 ALA A O 1
ATOM 876 N N . GLY A 1 114 ? 25.438 -24.037 -24.571 1.00 83.69 114 GLY A N 1
ATOM 877 C CA . GLY A 1 114 ? 26.135 -23.695 -25.814 1.00 83.69 114 GLY A CA 1
ATOM 878 C C . GLY A 1 114 ? 27.613 -24.105 -25.827 1.00 83.69 114 GLY A C 1
ATOM 879 O O . GLY A 1 114 ? 28.124 -24.528 -26.860 1.00 83.69 114 GLY A O 1
ATOM 880 N N . MET A 1 115 ? 28.303 -24.047 -24.681 1.00 78.38 115 MET A N 1
ATOM 881 C CA . MET A 1 115 ? 29.696 -24.501 -24.589 1.00 78.38 115 MET A CA 1
ATOM 882 C C . MET A 1 115 ? 29.828 -26.028 -24.688 1.00 78.38 115 MET A C 1
ATOM 884 O O . MET A 1 115 ? 30.744 -26.508 -25.349 1.00 78.38 115 MET A O 1
ATOM 888 N N . ARG A 1 116 ? 28.894 -26.794 -24.105 1.00 83.00 116 ARG A N 1
ATOM 889 C CA . ARG A 1 116 ? 28.858 -28.259 -24.266 1.00 83.00 116 ARG A CA 1
ATOM 890 C C . ARG A 1 116 ? 28.568 -28.669 -25.707 1.00 83.00 116 ARG A C 1
ATOM 892 O O . ARG A 1 116 ? 29.203 -29.595 -26.203 1.00 83.00 116 ARG A O 1
ATOM 899 N N . ASP A 1 117 ? 27.652 -27.971 -26.374 1.00 81.56 117 ASP A N 1
ATOM 900 C CA . ASP A 1 117 ? 27.313 -28.242 -27.773 1.00 81.56 117 ASP A CA 1
ATOM 901 C C . ASP A 1 117 ? 28.507 -27.941 -28.699 1.00 81.56 117 ASP A C 1
ATOM 903 O O . ASP A 1 117 ? 28.815 -28.722 -29.600 1.00 81.56 117 ASP A O 1
ATOM 907 N N . ALA A 1 118 ? 29.250 -26.860 -28.429 1.00 74.88 118 ALA A N 1
ATOM 908 C CA . ALA A 1 118 ? 30.480 -26.530 -29.152 1.00 74.88 118 ALA A CA 1
ATOM 909 C C . ALA A 1 118 ? 31.603 -27.562 -28.925 1.00 74.88 118 ALA A C 1
ATOM 911 O O . ALA A 1 118 ? 32.300 -27.937 -29.870 1.00 74.88 118 ALA A O 1
ATOM 912 N N . GLU A 1 119 ? 31.772 -28.054 -27.693 1.00 75.25 119 GLU A N 1
ATOM 913 C CA . GLU A 1 119 ? 32.738 -29.116 -27.377 1.00 75.25 119 GLU A CA 1
ATOM 914 C C . GLU A 1 119 ? 32.372 -30.459 -28.026 1.00 75.25 119 GLU A C 1
ATOM 916 O O . GLU A 1 119 ? 33.265 -31.187 -28.464 1.00 75.25 119 GLU A O 1
ATOM 921 N N . ALA A 1 120 ? 31.080 -30.790 -28.110 1.00 72.12 120 ALA A N 1
ATOM 922 C CA . ALA A 1 120 ? 30.602 -31.987 -28.797 1.00 72.12 120 ALA A CA 1
ATOM 923 C C . ALA A 1 120 ? 30.888 -31.916 -30.308 1.00 72.12 120 ALA A C 1
ATOM 925 O O . ALA A 1 120 ? 31.507 -32.831 -30.851 1.00 72.12 120 ALA A O 1
ATOM 926 N N . GLY A 1 121 ? 30.559 -30.795 -30.959 1.00 71.25 121 GLY A N 1
ATOM 927 C CA . GLY A 1 121 ? 30.833 -30.602 -32.389 1.00 71.25 121 GLY A CA 1
ATOM 928 C C . GLY A 1 121 ? 32.328 -30.620 -32.741 1.00 71.25 121 GLY A C 1
ATOM 929 O O . GLY A 1 121 ? 32.718 -31.141 -33.785 1.00 71.25 121 GLY A O 1
ATOM 930 N N . ALA A 1 122 ? 33.199 -30.123 -31.854 1.00 69.06 122 ALA A N 1
ATOM 931 C CA . ALA A 1 122 ? 34.651 -30.171 -32.058 1.00 69.06 122 ALA A CA 1
ATOM 932 C C . ALA A 1 122 ? 35.227 -31.604 -32.025 1.00 69.06 122 ALA A C 1
ATOM 934 O O . ALA A 1 122 ? 36.217 -31.892 -32.704 1.00 69.06 122 ALA A O 1
ATOM 935 N N . ARG A 1 123 ? 34.613 -32.514 -31.255 1.00 63.75 123 ARG A N 1
ATOM 936 C CA . ARG A 1 123 ? 35.007 -33.935 -31.191 1.00 63.75 123 ARG A CA 1
ATOM 937 C C . ARG A 1 123 ? 34.535 -34.729 -32.406 1.00 63.75 123 ARG A C 1
ATOM 939 O O . ARG A 1 123 ? 35.218 -35.660 -32.813 1.00 63.75 123 ARG A O 1
ATOM 946 N N . GLU A 1 124 ? 33.407 -34.351 -32.996 1.00 60.44 124 GLU A N 1
ATOM 947 C CA . GLU A 1 124 ? 32.896 -34.977 -34.221 1.00 60.44 124 GLU A CA 1
ATOM 948 C C . GLU A 1 124 ? 33.703 -34.544 -35.456 1.00 60.44 124 GLU A C 1
ATOM 950 O O . GLU A 1 124 ? 34.056 -35.380 -36.283 1.00 60.44 124 GLU A O 1
ATOM 955 N N . GLY A 1 125 ? 34.121 -33.274 -35.535 1.00 58.09 125 GLY A N 1
ATOM 956 C CA . GLY A 1 125 ? 34.937 -32.761 -36.647 1.00 58.09 125 GLY A CA 1
ATOM 957 C C . GLY A 1 125 ? 36.401 -33.229 -36.677 1.00 58.09 125 GLY A C 1
ATOM 958 O O . GLY A 1 125 ? 37.115 -32.926 -37.629 1.00 58.09 125 GLY A O 1
ATOM 959 N N . SER A 1 126 ? 36.873 -33.948 -35.654 1.00 57.72 126 SER A N 1
ATOM 960 C CA . SER A 1 126 ? 38.251 -34.465 -35.570 1.00 57.72 126 SER A CA 1
ATOM 961 C C . SER A 1 126 ? 38.380 -35.963 -35.901 1.00 57.72 126 SER A C 1
ATOM 963 O O . SER A 1 126 ? 39.487 -36.498 -35.855 1.00 57.72 126 SER A O 1
ATOM 965 N N . GLY A 1 12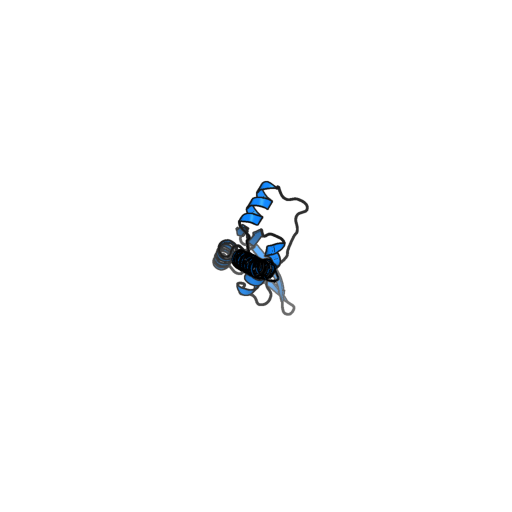7 ? 37.278 -36.633 -36.274 1.00 55.47 127 GLY A N 1
ATOM 966 C CA . GLY A 1 127 ? 37.251 -38.057 -36.643 1.00 55.47 127 GLY A CA 1
ATOM 967 C C . GLY A 1 127 ? 37.421 -38.374 -38.138 1.00 55.47 127 GLY A C 1
ATOM 968 O O . GLY A 1 127 ? 37.649 -39.529 -38.488 1.00 55.47 127 GLY A O 1
ATOM 969 N N . GLU A 1 128 ? 37.347 -37.384 -39.030 1.00 52.31 128 GLU A N 1
ATOM 970 C CA . GLU A 1 128 ? 37.424 -37.573 -40.489 1.00 52.31 128 GLU A CA 1
ATOM 971 C C . GLU A 1 128 ? 38.850 -37.302 -40.999 1.00 52.31 128 GLU A C 1
ATOM 973 O O . GLU A 1 128 ? 39.175 -36.222 -41.487 1.00 52.31 128 GLU A O 1
ATOM 978 N N . GLY A 1 129 ? 39.758 -38.268 -40.831 1.00 52.31 129 GLY A N 1
ATOM 979 C CA . GLY A 1 129 ? 41.136 -38.100 -41.312 1.00 52.31 129 GLY A CA 1
ATOM 980 C C . GLY A 1 129 ? 42.079 -39.289 -41.152 1.00 52.31 129 GLY A C 1
ATOM 981 O O . GLY A 1 129 ? 43.289 -39.081 -41.117 1.00 52.31 129 GLY A O 1
ATOM 982 N N . ALA A 1 130 ? 41.571 -40.518 -41.023 1.00 50.81 130 ALA A N 1
ATOM 983 C CA . ALA A 1 130 ? 42.421 -41.690 -40.815 1.00 50.81 130 ALA A CA 1
ATOM 984 C C . ALA A 1 130 ? 41.952 -42.937 -41.582 1.00 50.81 130 ALA A C 1
ATOM 986 O O . ALA A 1 130 ? 41.839 -43.998 -40.987 1.00 50.81 130 ALA A O 1
ATOM 987 N N . GLU A 1 131 ? 41.724 -42.832 -42.892 1.00 50.84 131 GLU A N 1
ATOM 988 C CA . GLU A 1 131 ? 41.834 -43.985 -43.801 1.00 50.84 131 GLU A CA 1
ATOM 989 C C . GLU A 1 131 ? 42.460 -43.519 -45.124 1.00 50.84 131 GLU A C 1
ATOM 991 O O . GLU A 1 131 ? 41.860 -42.755 -45.880 1.00 50.84 131 GLU A O 1
ATOM 996 N N . GLY A 1 132 ? 43.705 -43.939 -45.361 1.00 42.56 132 GLY A N 1
ATOM 997 C CA . GLY A 1 132 ? 44.496 -43.670 -46.562 1.00 42.56 132 GLY A CA 1
ATOM 998 C C . GLY A 1 132 ? 45.775 -44.488 -46.554 1.00 42.56 132 GLY A C 1
ATOM 999 O O . GLY A 1 132 ? 46.574 -44.286 -45.614 1.00 42.56 132 GLY A O 1
#

Secondary structure (DSSP, 8-state):
--SHHHHHHHHHHHHHTTS-SEEEEEEEEEEEEEETTEEEEEEEEEEEEE--HHHHHHHHHHHHHH-SSSS--------S---HHHHHHHHHHS--HHHHHHHHHHHHHHHHHHHHHHHHHHHHTTSS----

pLDDT: mean 89.65, std 13.87, range [42.56, 98.81]

Foldseek 3Di:
DQDDVLVVVLQCVCLVQLLFVGKDWDDWDWDWDDDPRDIDIGIDIDMDTHADPVSVVVSVVSSCVSDPDVDDDDDDDDDPDDDVVVVVSRVVSRDDPVVVVVVVVVVVVVVVVVVVVVVVVVVVVVPPDPDD

Radius of gyration: 26.02 Å; chains: 1; bounding box: 70×57×62 Å